Protein AF-A0A7V7ZHF8-F1 (afdb_monomer_lite)

Radius of gyration: 15.76 Å; chains: 1; bounding box: 33×45×31 Å

Sequence (73 aa):
MTELFTSAGLEQTLAQGRSPHALRHSFVTLAIRGGASVTQAQAAARHKDPRTTMRYAHDLQNLDDNAVDDVKF

Structure (mmCIF, N/CA/C/O backbone):
data_AF-A0A7V7ZHF8-F1
#
_entry.id   AF-A0A7V7ZHF8-F1
#
loop_
_atom_site.group_PDB
_atom_site.id
_atom_site.type_symbol
_atom_site.label_atom_id
_atom_site.label_alt_id
_atom_site.label_comp_id
_atom_site.label_asym_id
_atom_site.label_entity_id
_atom_site.label_seq_id
_atom_site.pdbx_PDB_ins_code
_atom_site.Cartn_x
_atom_site.Cartn_y
_atom_site.Cartn_z
_atom_site.occupancy
_atom_site.B_iso_or_equiv
_atom_site.auth_seq_id
_atom_site.auth_comp_id
_atom_site.auth_asym_id
_atom_site.auth_atom_id
_atom_site.pdbx_PDB_model_num
ATOM 1 N N . MET A 1 1 ? 15.053 -16.692 -11.015 1.00 58.06 1 MET A N 1
ATOM 2 C CA . MET A 1 1 ? 13.929 -15.727 -11.067 1.00 58.06 1 MET A CA 1
ATOM 3 C C . MET A 1 1 ? 13.381 -15.604 -12.478 1.00 58.06 1 MET A C 1
ATOM 5 O O . MET A 1 1 ? 12.184 -15.756 -12.632 1.00 58.06 1 MET A O 1
ATOM 9 N N . THR A 1 2 ? 14.230 -15.426 -13.491 1.00 60.00 2 THR A N 1
ATOM 10 C CA . THR A 1 2 ? 13.856 -15.420 -14.917 1.00 60.00 2 THR A CA 1
ATOM 11 C C . THR A 1 2 ? 12.985 -16.621 -15.324 1.00 60.00 2 THR A C 1
ATOM 13 O O . THR A 1 2 ? 11.921 -16.433 -15.895 1.00 60.00 2 THR A O 1
ATOM 16 N N . GLU A 1 3 ? 13.349 -17.836 -14.898 1.00 68.25 3 GLU A N 1
ATOM 17 C CA . GLU A 1 3 ? 12.584 -19.067 -15.181 1.00 68.25 3 GLU A CA 1
ATOM 18 C C . GLU A 1 3 ? 11.161 -19.087 -14.586 1.00 68.25 3 GLU A C 1
ATOM 20 O O . GLU A 1 3 ? 10.250 -19.686 -15.158 1.00 68.25 3 GLU A O 1
ATOM 25 N N . LEU A 1 4 ? 10.939 -18.399 -13.458 1.00 71.44 4 LEU A N 1
ATOM 26 C CA . LEU A 1 4 ? 9.618 -18.294 -12.822 1.00 71.44 4 LEU A CA 1
ATOM 27 C C . LEU A 1 4 ? 8.670 -17.414 -13.653 1.00 71.44 4 LEU A C 1
ATOM 29 O O . LEU A 1 4 ? 7.480 -17.686 -13.742 1.00 71.44 4 LEU A O 1
ATOM 33 N N . PHE A 1 5 ? 9.194 -16.354 -14.270 1.00 69.50 5 PHE A N 1
ATOM 34 C CA . PHE A 1 5 ? 8.400 -15.480 -15.133 1.00 69.50 5 PHE A CA 1
ATOM 35 C C . PHE A 1 5 ? 8.086 -16.149 -16.475 1.00 69.50 5 PHE A C 1
ATOM 37 O O . PHE A 1 5 ? 6.958 -16.030 -16.939 1.00 69.50 5 PHE A O 1
ATOM 44 N N . THR A 1 6 ? 9.030 -16.894 -17.057 1.00 70.81 6 THR A N 1
ATOM 45 C CA . THR A 1 6 ? 8.809 -17.670 -18.291 1.00 70.81 6 THR A CA 1
ATOM 46 C C . THR A 1 6 ? 7.756 -18.763 -18.086 1.00 70.81 6 THR A C 1
ATOM 48 O O . THR A 1 6 ? 6.766 -18.826 -18.805 1.00 70.81 6 THR A O 1
ATOM 51 N N . SER A 1 7 ? 7.866 -19.560 -17.018 1.00 77.94 7 SER A N 1
ATOM 52 C CA . SER A 1 7 ? 6.853 -20.587 -16.701 1.00 77.94 7 SER A CA 1
ATOM 53 C C . SER A 1 7 ? 5.455 -20.024 -16.399 1.00 77.94 7 SER A C 1
ATOM 55 O O . SER A 1 7 ? 4.463 -20.717 -16.613 1.00 77.94 7 SER A O 1
ATOM 57 N N . ALA A 1 8 ? 5.356 -18.768 -15.955 1.00 76.94 8 ALA A N 1
ATOM 58 C CA . ALA A 1 8 ? 4.091 -18.066 -15.737 1.00 76.94 8 ALA A CA 1
ATOM 59 C C . ALA A 1 8 ? 3.560 -17.321 -16.984 1.00 76.94 8 ALA A C 1
ATOM 61 O O . ALA A 1 8 ? 2.556 -16.617 -16.882 1.00 76.94 8 ALA A O 1
ATOM 62 N N . GLY A 1 9 ? 4.229 -17.419 -18.142 1.00 78.38 9 GLY A N 1
ATOM 63 C CA . GLY A 1 9 ? 3.864 -16.690 -19.365 1.00 78.38 9 GLY A CA 1
ATOM 64 C C . GLY A 1 9 ? 4.094 -15.173 -19.287 1.00 78.38 9 GLY A C 1
ATOM 65 O O . GLY A 1 9 ? 3.553 -14.411 -20.086 1.00 78.38 9 GLY A O 1
ATOM 66 N N . LEU A 1 10 ? 4.898 -14.707 -18.327 1.00 74.69 10 LEU A N 1
ATOM 67 C CA . LEU A 1 10 ? 5.199 -13.294 -18.071 1.00 74.69 10 LEU A CA 1
ATOM 68 C C . LEU A 1 10 ? 6.502 -12.834 -18.749 1.00 74.69 10 LEU A C 1
ATOM 70 O O . LEU A 1 10 ? 7.156 -11.905 -18.273 1.00 74.69 10 LEU A O 1
ATOM 74 N N . GLU A 1 11 ? 6.861 -13.440 -19.882 1.00 74.31 11 GLU A N 1
ATOM 75 C CA . GLU A 1 11 ? 8.063 -13.138 -20.680 1.00 74.31 11 GLU A CA 1
ATOM 76 C C . GLU A 1 11 ? 8.213 -11.621 -20.936 1.00 74.31 11 GLU A C 1
ATOM 78 O O . GLU A 1 11 ? 9.278 -11.029 -20.750 1.00 74.31 11 GLU A O 1
ATOM 83 N N . GLN A 1 12 ? 7.103 -10.956 -21.292 1.00 70.88 12 GLN A N 1
ATOM 84 C CA . GLN A 1 12 ? 7.071 -9.514 -21.564 1.00 70.88 12 GLN A CA 1
ATOM 85 C C . GLN A 1 12 ? 7.349 -8.653 -20.327 1.00 70.88 12 GLN A C 1
ATOM 87 O 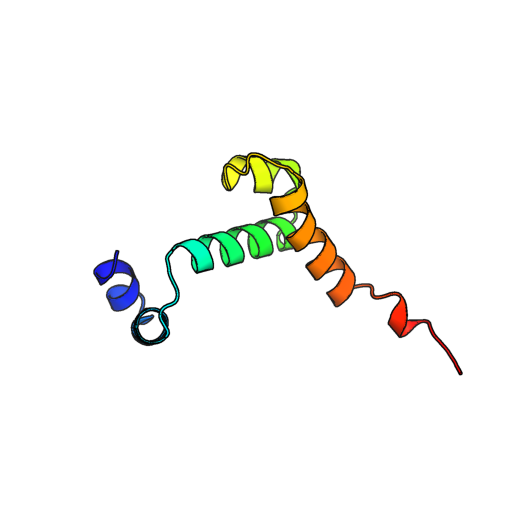O . GLN A 1 12 ? 7.841 -7.536 -20.455 1.00 70.88 12 GLN A O 1
ATOM 92 N N . THR A 1 13 ? 7.057 -9.150 -19.123 1.00 68.62 13 THR A N 1
ATOM 93 C CA . THR A 1 13 ? 7.307 -8.418 -17.871 1.00 68.62 13 THR A CA 1
ATOM 94 C C . THR A 1 13 ? 8.807 -8.233 -17.659 1.00 68.62 13 THR A C 1
ATOM 96 O O . THR A 1 13 ? 9.253 -7.137 -17.319 1.00 68.62 13 THR A O 1
ATOM 99 N N . LEU A 1 14 ? 9.591 -9.273 -17.955 1.00 67.00 14 LEU A N 1
ATOM 100 C CA . LEU A 1 14 ? 11.050 -9.213 -17.947 1.00 67.00 14 LEU A CA 1
ATOM 101 C C . LEU A 1 14 ? 11.598 -8.363 -19.097 1.00 67.00 14 LEU A C 1
ATOM 103 O O . LEU A 1 14 ? 12.499 -7.557 -18.874 1.00 67.00 14 LEU A O 1
ATOM 107 N N . ALA A 1 15 ? 11.029 -8.493 -20.302 1.00 67.44 15 ALA A N 1
ATOM 108 C CA . ALA A 1 15 ? 11.422 -7.693 -21.465 1.00 67.44 15 ALA A CA 1
ATOM 109 C C . ALA A 1 15 ? 11.197 -6.182 -21.255 1.00 67.44 15 ALA A C 1
ATOM 111 O O . ALA A 1 15 ? 11.936 -5.366 -21.798 1.00 67.44 15 ALA A O 1
ATOM 112 N N . GLN A 1 16 ? 10.218 -5.802 -20.426 1.00 71.62 16 GLN A N 1
ATOM 113 C CA . GLN A 1 16 ? 9.958 -4.414 -20.020 1.00 71.62 16 GLN A CA 1
ATOM 114 C C . GLN A 1 16 ? 10.774 -3.963 -18.795 1.00 71.62 16 GLN A C 1
ATOM 116 O O . GLN A 1 16 ? 10.499 -2.909 -18.225 1.00 71.62 16 GLN A O 1
ATOM 121 N N . GLY A 1 17 ? 11.758 -4.753 -18.353 1.00 65.94 17 GLY A N 1
ATOM 122 C CA . GLY A 1 17 ? 12.626 -4.407 -17.227 1.00 65.94 17 GLY A CA 1
ATOM 123 C C . GLY A 1 17 ? 11.913 -4.362 -15.872 1.00 65.94 17 GLY A C 1
ATOM 124 O O . GLY A 1 17 ? 12.453 -3.802 -14.915 1.00 65.94 17 GLY A O 1
ATOM 125 N N . ARG A 1 18 ? 10.705 -4.936 -15.746 1.00 71.69 18 ARG A N 1
ATOM 126 C CA . ARG A 1 18 ? 10.008 -4.987 -14.455 1.00 71.69 18 ARG A CA 1
ATOM 127 C C . ARG A 1 18 ? 10.707 -5.998 -13.552 1.00 71.69 18 ARG A C 1
ATOM 129 O O . ARG A 1 18 ? 10.774 -7.190 -13.839 1.00 71.69 18 ARG A O 1
ATOM 136 N N . SER A 1 19 ? 11.240 -5.497 -12.446 1.00 76.56 19 SER A N 1
ATOM 137 C CA . SER A 1 19 ? 11.990 -6.290 -11.477 1.00 76.56 19 SER A CA 1
ATOM 138 C C . SER A 1 19 ? 11.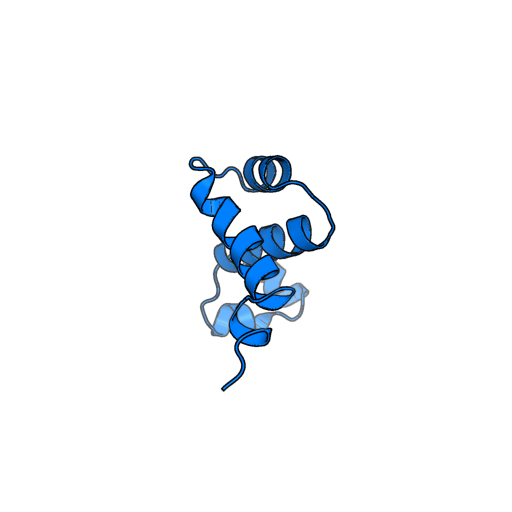050 -7.006 -10.491 1.00 76.56 19 SER A C 1
ATOM 140 O O . SER A 1 19 ? 9.887 -6.620 -10.356 1.00 76.56 19 SER A O 1
ATOM 142 N N . PRO A 1 20 ? 11.526 -7.997 -9.714 1.00 79.12 20 PRO A N 1
ATOM 143 C CA . PRO A 1 20 ? 10.798 -8.541 -8.553 1.00 79.12 20 PRO A CA 1
ATOM 144 C C . PRO A 1 20 ? 10.258 -7.482 -7.583 1.00 79.12 20 PRO A C 1
ATOM 146 O O . PRO A 1 20 ? 9.315 -7.748 -6.840 1.00 79.12 20 PRO A O 1
ATOM 149 N N . HIS A 1 21 ? 10.828 -6.275 -7.588 1.00 85.56 21 HIS A N 1
ATOM 150 C CA . HIS A 1 21 ? 10.290 -5.154 -6.829 1.00 85.56 21 HIS A CA 1
ATOM 151 C C . HIS A 1 21 ? 8.868 -4.787 -7.285 1.00 85.56 21 HIS A C 1
ATOM 153 O O . HIS A 1 21 ? 8.013 -4.538 -6.442 1.00 85.56 21 HIS A O 1
ATOM 159 N N . ALA A 1 22 ? 8.573 -4.855 -8.589 1.00 84.81 22 ALA A N 1
ATOM 160 C CA . ALA A 1 22 ? 7.235 -4.623 -9.136 1.00 84.81 22 ALA A CA 1
ATOM 161 C C . ALA A 1 22 ? 6.201 -5.613 -8.576 1.00 84.81 22 ALA A C 1
ATOM 163 O O . ALA A 1 22 ? 5.104 -5.209 -8.205 1.00 84.81 22 ALA A O 1
ATOM 164 N N . LEU A 1 23 ? 6.572 -6.888 -8.413 1.00 86.69 23 LEU A N 1
ATOM 165 C CA . LEU A 1 23 ? 5.693 -7.874 -7.777 1.00 86.69 23 LEU A CA 1
ATOM 166 C C . LEU A 1 23 ? 5.436 -7.549 -6.301 1.00 86.69 23 LEU A C 1
ATOM 168 O O . LEU A 1 23 ? 4.328 -7.761 -5.817 1.00 86.69 23 LEU A O 1
ATOM 172 N N . ARG A 1 24 ? 6.431 -6.998 -5.588 1.00 92.00 24 ARG A N 1
ATOM 173 C CA . ARG A 1 24 ? 6.243 -6.524 -4.207 1.00 92.00 24 ARG A CA 1
ATOM 174 C C . ARG A 1 24 ? 5.213 -5.397 -4.151 1.00 92.00 24 ARG A C 1
ATOM 176 O O . ARG A 1 24 ? 4.374 -5.416 -3.258 1.00 92.00 24 ARG A O 1
ATOM 183 N N . HIS A 1 25 ? 5.250 -4.462 -5.102 1.00 94.12 25 HIS A N 1
ATOM 184 C CA . HIS A 1 25 ? 4.234 -3.414 -5.211 1.00 94.12 25 HIS A CA 1
ATOM 185 C C . HIS A 1 25 ? 2.838 -4.017 -5.406 1.00 94.12 25 HIS A C 1
ATOM 187 O O . HIS A 1 25 ? 1.944 -3.745 -4.608 1.00 94.12 25 HIS A O 1
ATOM 193 N N . SER A 1 26 ? 2.671 -4.895 -6.402 1.00 94.38 26 SER A N 1
ATOM 194 C CA . SER A 1 26 ? 1.385 -5.553 -6.673 1.00 94.38 26 SER A CA 1
ATOM 195 C C . SER A 1 26 ? 0.866 -6.337 -5.468 1.00 94.38 26 SER A C 1
ATOM 197 O O . SER A 1 26 ? -0.312 -6.238 -5.139 1.00 94.38 26 SER A O 1
ATOM 199 N N . PHE A 1 27 ? 1.742 -7.069 -4.773 1.00 96.44 27 PHE A N 1
ATOM 200 C CA . PHE A 1 27 ? 1.395 -7.782 -3.546 1.00 96.44 27 PHE A CA 1
ATOM 201 C C . PHE A 1 27 ? 0.822 -6.842 -2.477 1.00 96.44 27 PHE A C 1
ATOM 203 O O . PHE A 1 27 ? -0.236 -7.133 -1.926 1.00 96.44 27 PHE A O 1
ATOM 210 N N . VAL A 1 28 ? 1.486 -5.714 -2.195 1.00 97.81 28 VAL A N 1
ATOM 211 C CA . VAL A 1 28 ? 1.031 -4.775 -1.157 1.00 97.81 28 VAL A CA 1
ATOM 212 C C . VAL A 1 28 ? -0.320 -4.164 -1.523 1.00 97.81 28 VAL A C 1
ATOM 214 O O . VAL A 1 28 ? -1.218 -4.150 -0.681 1.00 97.81 28 VAL A O 1
ATOM 217 N N . THR A 1 29 ? -0.494 -3.722 -2.773 1.00 97.62 29 THR A N 1
ATOM 218 C CA . THR A 1 29 ? -1.773 -3.184 -3.260 1.00 97.62 29 THR A CA 1
ATOM 219 C C . THR A 1 29 ? -2.901 -4.203 -3.111 1.00 97.62 29 THR A C 1
ATOM 221 O O . THR A 1 29 ? -3.954 -3.882 -2.564 1.00 97.62 29 THR A O 1
ATOM 224 N N . LEU A 1 30 ? -2.688 -5.440 -3.572 1.00 97.88 30 LEU A N 1
ATOM 225 C CA . LEU A 1 30 ? -3.716 -6.481 -3.541 1.00 97.88 30 LEU A CA 1
ATOM 226 C C . LEU A 1 30 ? -4.038 -6.941 -2.117 1.00 97.88 30 LEU A C 1
ATOM 228 O O . LEU A 1 30 ? -5.198 -7.210 -1.827 1.00 97.88 30 LEU A O 1
ATOM 232 N N . ALA A 1 31 ? -3.050 -6.995 -1.220 1.00 98.12 31 ALA A N 1
ATOM 233 C CA . ALA A 1 31 ? -3.279 -7.344 0.179 1.00 98.12 31 ALA A CA 1
ATOM 234 C C . ALA A 1 31 ? -4.194 -6.323 0.871 1.00 98.12 31 ALA A C 1
ATOM 236 O O . ALA A 1 31 ? -5.166 -6.714 1.514 1.00 98.12 31 ALA A O 1
ATOM 237 N N . ILE A 1 32 ? -3.912 -5.025 0.706 1.00 98.06 32 ILE A N 1
ATOM 238 C CA . ILE A 1 32 ? -4.730 -3.953 1.294 1.00 98.06 32 ILE A CA 1
ATOM 239 C C . ILE A 1 32 ? -6.131 -3.956 0.679 1.00 98.06 32 ILE A C 1
ATOM 241 O O . ILE A 1 32 ? -7.117 -3.954 1.410 1.00 98.06 32 ILE A O 1
ATOM 245 N N . ARG A 1 33 ? -6.234 -4.050 -0.654 1.00 97.56 33 ARG A N 1
ATOM 246 C CA . ARG A 1 33 ? -7.529 -4.146 -1.349 1.00 97.56 33 ARG A CA 1
ATOM 247 C C . ARG A 1 33 ? -8.337 -5.377 -0.923 1.00 97.56 33 ARG A C 1
ATOM 249 O O . ARG A 1 33 ? -9.559 -5.326 -0.888 1.00 97.56 33 ARG A O 1
ATOM 256 N N . GLY A 1 34 ? -7.659 -6.470 -0.582 1.00 97.44 34 GLY A N 1
ATOM 257 C CA . GLY A 1 34 ? -8.258 -7.687 -0.032 1.00 97.44 34 GLY A CA 1
ATOM 258 C C . GLY A 1 34 ? -8.657 -7.594 1.446 1.00 97.44 34 GLY A C 1
ATOM 259 O O . GLY A 1 34 ? -9.101 -8.593 2.003 1.00 97.44 34 GLY A O 1
ATOM 260 N N . GLY A 1 35 ? -8.493 -6.433 2.089 1.00 97.19 35 GLY A N 1
ATOM 261 C CA . GLY A 1 35 ? -8.914 -6.179 3.468 1.00 97.19 35 GLY A CA 1
ATOM 262 C C . GLY A 1 35 ? -7.820 -6.337 4.527 1.00 97.19 35 GLY A C 1
ATOM 263 O O . GLY A 1 35 ? -8.112 -6.224 5.717 1.00 97.19 35 GLY A O 1
ATOM 264 N N . ALA A 1 36 ? -6.560 -6.582 4.148 1.00 98.06 36 ALA A N 1
ATOM 265 C CA . ALA A 1 36 ? -5.466 -6.556 5.116 1.00 98.06 36 ALA A CA 1
ATOM 266 C C . ALA A 1 36 ? -5.233 -5.127 5.633 1.00 98.06 36 ALA A C 1
ATOM 268 O O . ALA A 1 36 ? -5.243 -4.160 4.872 1.00 98.06 36 ALA A O 1
ATOM 269 N N . SER A 1 37 ? -4.940 -4.988 6.926 1.00 97.62 37 SER A N 1
ATOM 270 C CA . SER A 1 37 ? -4.553 -3.692 7.489 1.00 97.62 37 SER A CA 1
ATOM 271 C C . SER A 1 37 ? -3.189 -3.231 6.961 1.00 97.62 37 SER A C 1
ATOM 273 O O . SER A 1 37 ? -2.325 -4.043 6.607 1.00 97.62 37 SER A O 1
ATOM 275 N N . VAL A 1 38 ? -2.942 -1.917 6.990 1.00 97.12 38 VAL A N 1
ATOM 276 C CA . VAL A 1 38 ? -1.645 -1.349 6.578 1.00 97.12 38 VAL A CA 1
ATOM 277 C C . VAL A 1 38 ? -0.490 -1.940 7.390 1.00 97.12 38 VAL A C 1
ATOM 279 O O . VAL A 1 38 ? 0.563 -2.237 6.830 1.00 97.12 38 VAL A O 1
ATOM 282 N N . THR A 1 39 ? -0.684 -2.189 8.687 1.00 98.00 39 THR A N 1
ATOM 283 C CA . THR A 1 39 ? 0.331 -2.815 9.545 1.00 98.00 39 THR A CA 1
ATOM 284 C C . THR A 1 39 ? 0.639 -4.254 9.120 1.00 98.00 39 THR A C 1
ATOM 286 O O . THR A 1 39 ? 1.811 -4.632 9.061 1.00 98.00 39 THR A O 1
ATOM 289 N N . GLN A 1 40 ? -0.377 -5.050 8.763 1.00 98.31 40 GLN A N 1
ATOM 290 C CA . GLN A 1 40 ? -0.179 -6.412 8.247 1.00 98.31 40 GLN A CA 1
ATOM 291 C C . GLN A 1 40 ? 0.580 -6.398 6.914 1.00 98.31 40 GLN A C 1
ATOM 293 O O . GLN A 1 40 ? 1.565 -7.123 6.755 1.00 98.31 40 GLN A O 1
ATOM 298 N N . ALA A 1 41 ? 0.176 -5.532 5.981 1.00 97.94 41 ALA A N 1
ATOM 299 C CA . ALA A 1 41 ? 0.845 -5.388 4.690 1.00 97.94 41 ALA A CA 1
ATOM 300 C C . ALA A 1 41 ? 2.296 -4.892 4.845 1.00 97.94 41 ALA A C 1
ATOM 302 O O . ALA A 1 41 ? 3.204 -5.404 4.188 1.00 97.94 41 ALA A O 1
ATOM 303 N N . GLN A 1 42 ? 2.544 -3.952 5.763 1.00 98.19 42 GLN A N 1
ATOM 304 C CA . GLN A 1 42 ? 3.879 -3.442 6.078 1.00 98.19 42 GLN A CA 1
ATOM 305 C C . GLN A 1 42 ? 4.795 -4.545 6.614 1.00 98.19 42 GLN A C 1
ATOM 307 O O . GLN A 1 42 ? 5.936 -4.662 6.158 1.00 98.19 42 GLN A O 1
ATOM 312 N N . ALA A 1 43 ? 4.305 -5.348 7.562 1.00 98.12 43 ALA A N 1
ATOM 313 C CA . ALA A 1 43 ? 5.059 -6.453 8.143 1.00 98.12 43 ALA A CA 1
ATOM 314 C C . ALA A 1 43 ? 5.401 -7.508 7.081 1.00 98.12 43 ALA A C 1
ATOM 316 O O . ALA A 1 43 ? 6.564 -7.893 6.945 1.00 98.12 43 ALA A O 1
ATOM 317 N N . ALA A 1 44 ? 4.422 -7.906 6.261 1.00 96.88 44 ALA A N 1
ATOM 318 C CA . ALA A 1 44 ? 4.628 -8.867 5.179 1.00 96.88 44 ALA A CA 1
ATOM 319 C C . ALA A 1 44 ? 5.626 -8.354 4.124 1.00 96.88 44 ALA A C 1
ATOM 321 O O . ALA A 1 44 ? 6.511 -9.086 3.676 1.00 96.88 44 ALA A O 1
ATOM 322 N N . ALA A 1 45 ? 5.550 -7.065 3.782 1.00 96.00 45 ALA A N 1
ATOM 323 C CA . ALA A 1 45 ? 6.472 -6.417 2.856 1.00 96.00 45 ALA A CA 1
ATOM 324 C C . ALA A 1 45 ? 7.816 -6.024 3.491 1.00 96.00 45 ALA A C 1
ATOM 326 O O . ALA A 1 45 ? 8.715 -5.579 2.772 1.00 96.00 45 ALA A O 1
ATOM 327 N N . ARG A 1 46 ? 8.000 -6.219 4.804 1.00 96.69 46 ARG A N 1
ATOM 328 C CA . ARG A 1 46 ? 9.213 -5.862 5.563 1.00 96.69 46 ARG A CA 1
ATOM 329 C C . ARG A 1 46 ? 9.645 -4.407 5.355 1.00 96.69 46 ARG A C 1
ATOM 331 O O . ARG A 1 46 ? 10.833 -4.112 5.232 1.00 96.69 46 ARG A O 1
ATOM 338 N N . HIS A 1 47 ? 8.682 -3.494 5.265 1.00 96.94 47 HIS A N 1
ATOM 339 C CA . HIS A 1 47 ? 8.983 -2.074 5.125 1.00 96.94 47 HIS A CA 1
ATOM 340 C C . HIS A 1 47 ? 9.404 -1.481 6.469 1.00 96.94 47 HIS A C 1
ATOM 342 O O . HIS A 1 47 ? 8.711 -1.625 7.477 1.00 96.94 47 HIS A O 1
ATOM 348 N N . LYS A 1 48 ? 10.542 -0.781 6.461 1.00 97.38 48 LYS A N 1
ATOM 349 C CA . LYS A 1 48 ? 11.085 -0.111 7.6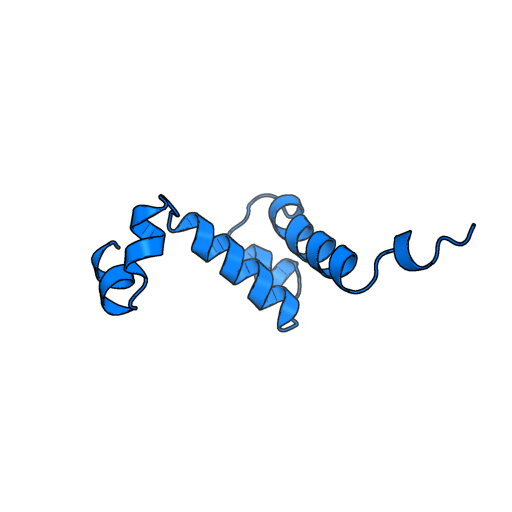46 1.00 97.38 48 LYS A CA 1
ATOM 350 C C . LYS A 1 48 ? 10.241 1.093 8.068 1.00 97.38 48 LYS A C 1
ATOM 352 O O . LYS A 1 48 ? 9.987 1.259 9.254 1.00 97.38 48 LYS A O 1
ATOM 357 N N . ASP A 1 49 ? 9.835 1.926 7.111 1.00 96.75 49 ASP A N 1
ATOM 358 C CA . ASP A 1 49 ? 9.000 3.104 7.368 1.00 96.75 49 ASP A CA 1
ATOM 359 C C . ASP A 1 49 ? 7.538 2.789 6.991 1.00 96.75 49 ASP A C 1
ATOM 361 O O . ASP A 1 49 ? 7.296 2.361 5.855 1.00 96.75 49 ASP A O 1
ATOM 365 N N . PRO A 1 50 ? 6.560 2.995 7.896 1.00 94.06 50 PRO A N 1
ATOM 366 C CA . PRO A 1 50 ? 5.139 2.825 7.588 1.00 94.06 50 PRO A CA 1
ATOM 367 C C . PRO A 1 50 ? 4.672 3.674 6.402 1.00 94.06 50 PRO A C 1
ATOM 369 O O . PRO A 1 50 ? 3.803 3.236 5.650 1.00 94.06 50 PRO A O 1
ATOM 372 N N . ARG A 1 51 ? 5.280 4.844 6.161 1.00 96.94 51 ARG A N 1
ATOM 373 C CA . ARG A 1 51 ? 4.942 5.724 5.029 1.00 96.94 51 ARG A CA 1
ATOM 374 C C . ARG A 1 51 ? 5.129 5.043 3.675 1.00 96.94 51 ARG A C 1
ATOM 376 O O . ARG A 1 51 ? 4.377 5.327 2.747 1.00 96.94 51 ARG A O 1
ATOM 383 N N . THR A 1 52 ? 6.068 4.100 3.571 1.00 97.19 52 THR A N 1
ATOM 384 C CA . THR A 1 52 ? 6.261 3.296 2.355 1.00 97.19 52 THR A CA 1
ATOM 385 C C . THR A 1 52 ? 5.036 2.432 2.051 1.00 97.19 52 THR A C 1
ATOM 387 O O . THR A 1 52 ? 4.723 2.224 0.884 1.00 97.19 52 THR A O 1
ATOM 390 N N . THR A 1 53 ? 4.327 1.949 3.075 1.00 98.12 53 THR A N 1
ATOM 391 C CA . THR A 1 53 ? 3.102 1.149 2.916 1.00 98.12 53 THR A CA 1
ATOM 392 C C . THR A 1 53 ? 1.846 2.019 2.850 1.00 98.12 53 THR A C 1
ATOM 394 O O . THR A 1 53 ? 0.932 1.702 2.096 1.00 98.12 53 THR A O 1
ATOM 397 N N . MET A 1 54 ? 1.801 3.134 3.588 1.00 98.00 54 MET A N 1
ATOM 398 C CA . MET A 1 54 ? 0.640 4.037 3.597 1.00 98.00 54 MET A CA 1
ATOM 399 C C . MET A 1 54 ? 0.293 4.550 2.198 1.00 98.00 54 MET A C 1
ATOM 401 O O . MET A 1 54 ? -0.886 4.651 1.882 1.00 98.00 54 MET A O 1
ATOM 405 N N . ARG A 1 55 ? 1.291 4.795 1.334 1.00 97.69 55 ARG A N 1
ATOM 406 C CA . ARG A 1 55 ? 1.056 5.240 -0.050 1.00 97.69 55 ARG A CA 1
ATOM 407 C C . ARG A 1 55 ? 0.041 4.362 -0.788 1.00 97.69 55 ARG A C 1
ATOM 409 O O . ARG A 1 55 ? -0.868 4.894 -1.397 1.00 97.69 55 ARG A O 1
ATOM 416 N N . TYR A 1 56 ? 0.133 3.039 -0.668 1.00 97.69 56 TYR A N 1
ATOM 417 C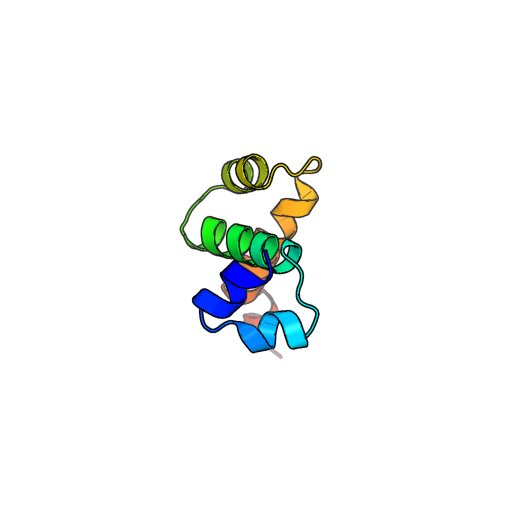 CA . TYR A 1 56 ? -0.789 2.138 -1.368 1.00 97.69 56 TYR A CA 1
ATOM 418 C C . TYR A 1 56 ? -2.229 2.247 -0.861 1.00 97.69 56 TYR A C 1
ATOM 420 O O . TYR A 1 56 ? -3.158 2.129 -1.650 1.00 97.69 56 TYR A O 1
ATOM 428 N N . ALA A 1 57 ? -2.422 2.467 0.444 1.00 96.69 57 ALA A N 1
ATOM 429 C CA . ALA A 1 57 ? -3.752 2.690 1.005 1.00 96.69 57 ALA A CA 1
ATOM 430 C C . ALA A 1 57 ? -4.327 4.037 0.546 1.00 96.69 57 ALA A C 1
ATOM 432 O O . ALA A 1 57 ? -5.494 4.105 0.182 1.00 96.69 57 ALA A O 1
ATOM 433 N N . HIS A 1 58 ? -3.493 5.081 0.506 1.00 96.62 58 HIS A N 1
ATOM 434 C CA . HIS A 1 58 ? -3.888 6.401 0.014 1.00 96.62 58 HIS A CA 1
ATOM 435 C C . HIS A 1 58 ? -4.249 6.359 -1.474 1.00 96.62 58 HIS A C 1
ATOM 437 O O . HIS A 1 58 ? -5.258 6.929 -1.862 1.00 96.62 58 HIS A O 1
ATOM 443 N N . ASP A 1 59 ? -3.458 5.665 -2.296 1.00 96.94 59 ASP A N 1
ATOM 444 C CA . ASP A 1 59 ? -3.712 5.538 -3.733 1.00 96.94 59 ASP A CA 1
ATOM 445 C C . ASP A 1 59 ? -5.025 4.783 -4.003 1.00 96.94 59 ASP A C 1
ATOM 447 O O . ASP A 1 59 ? -5.775 5.166 -4.897 1.00 96.94 59 ASP A O 1
ATOM 451 N N . LEU A 1 60 ? -5.326 3.739 -3.216 1.00 96.19 60 LEU A N 1
ATOM 452 C CA . LEU A 1 60 ? -6.607 3.025 -3.283 1.00 96.19 60 LEU A CA 1
ATOM 453 C C . LEU A 1 60 ? -7.775 3.919 -2.850 1.00 96.19 60 LEU A C 1
ATOM 455 O O . LEU A 1 60 ? -8.764 4.001 -3.566 1.00 96.19 60 LEU A O 1
ATOM 459 N N . GLN A 1 61 ? -7.644 4.640 -1.733 1.00 95.62 61 GLN A N 1
ATOM 460 C CA . GLN A 1 61 ? -8.671 5.584 -1.286 1.00 95.62 61 GLN A CA 1
ATOM 461 C C . GLN A 1 61 ? -8.921 6.674 -2.335 1.00 95.62 61 GLN A C 1
ATOM 463 O O . GLN A 1 61 ? -10.059 6.959 -2.665 1.00 95.62 61 GLN A O 1
ATOM 468 N N . ASN A 1 62 ? -7.861 7.242 -2.909 1.00 95.44 62 ASN A N 1
ATOM 469 C CA . ASN A 1 62 ? -7.957 8.257 -3.953 1.00 95.44 62 ASN A CA 1
ATOM 470 C C . ASN A 1 62 ? -8.575 7.718 -5.257 1.00 95.44 62 ASN A C 1
ATOM 472 O O . ASN A 1 62 ? -8.995 8.512 -6.092 1.00 95.44 62 ASN A O 1
ATOM 476 N N . LEU A 1 63 ? -8.582 6.401 -5.471 1.00 94.56 63 LEU A N 1
ATOM 477 C CA . LEU A 1 63 ? -9.242 5.775 -6.615 1.00 94.56 63 LEU A CA 1
ATOM 478 C C . LEU A 1 63 ? -10.730 5.506 -6.349 1.00 94.56 63 LEU A C 1
ATOM 480 O O . LEU A 1 63 ? -11.528 5.632 -7.272 1.00 94.56 63 LEU A O 1
ATOM 484 N N . ASP A 1 64 ? -11.077 5.115 -5.123 1.00 94.88 64 ASP A N 1
ATOM 485 C CA . ASP A 1 64 ? -12.426 4.661 -4.769 1.00 94.88 64 ASP A CA 1
ATOM 486 C C . ASP A 1 64 ? -13.318 5.780 -4.184 1.00 94.88 64 ASP A C 1
ATOM 488 O O . ASP A 1 64 ? -14.538 5.705 -4.302 1.00 94.88 64 ASP A O 1
ATOM 492 N N . ASP A 1 65 ? -12.724 6.787 -3.539 1.00 94.69 65 ASP A N 1
ATOM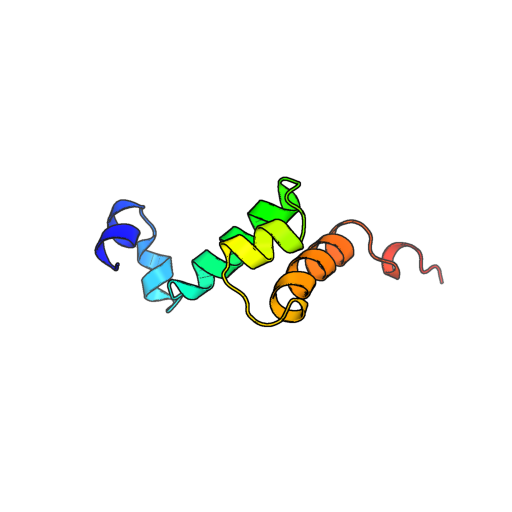 493 C CA . ASP A 1 65 ? -13.400 7.845 -2.772 1.00 94.69 65 ASP A CA 1
ATOM 494 C C . ASP A 1 65 ? -12.602 9.157 -2.871 1.00 94.69 65 ASP A C 1
ATOM 496 O O . ASP A 1 65 ? -11.923 9.598 -1.934 1.00 94.69 65 ASP A O 1
ATOM 500 N N . ASN A 1 66 ? -12.577 9.737 -4.074 1.00 95.12 66 ASN A N 1
ATOM 501 C CA . ASN A 1 66 ? -11.803 10.938 -4.334 1.00 95.12 66 ASN A CA 1
ATOM 502 C C . ASN A 1 66 ? -12.609 12.207 -4.045 1.00 95.12 66 ASN A C 1
ATOM 504 O O . ASN A 1 66 ? -13.656 12.439 -4.637 1.00 95.12 66 ASN A O 1
ATOM 508 N N . ALA A 1 67 ? -12.045 13.113 -3.245 1.00 91.62 67 ALA A N 1
ATOM 509 C CA . ALA A 1 67 ? -12.659 14.411 -2.971 1.00 91.62 67 ALA A CA 1
ATOM 510 C C . ALA A 1 67 ? -12.927 15.258 -4.233 1.00 91.62 67 ALA A C 1
ATOM 512 O O . ALA A 1 67 ? -13.783 16.142 -4.194 1.00 91.62 67 ALA A O 1
ATOM 513 N N . VAL A 1 68 ? -12.210 15.030 -5.347 1.00 93.06 68 VAL A N 1
ATOM 514 C CA . VAL A 1 68 ? -12.469 15.758 -6.606 1.00 93.06 68 VAL A CA 1
ATOM 515 C C . VAL A 1 68 ? -13.846 15.446 -7.187 1.00 93.06 68 VAL A C 1
ATOM 517 O O . VAL A 1 68 ? -14.394 16.294 -7.888 1.00 93.06 68 VAL A O 1
ATOM 520 N N . ASP A 1 69 ? -14.407 14.273 -6.884 1.00 93.38 69 ASP A N 1
ATOM 521 C CA . ASP A 1 69 ? -15.696 13.830 -7.421 1.00 93.38 69 ASP A CA 1
ATOM 522 C C . ASP A 1 69 ? -16.867 14.657 -6.854 1.00 93.38 69 ASP A C 1
ATOM 524 O O . ASP A 1 69 ? -17.923 14.766 -7.481 1.00 93.38 69 ASP A O 1
ATOM 528 N N . ASP A 1 70 ? -16.660 15.320 -5.711 1.00 94.38 70 ASP A N 1
ATOM 529 C CA . ASP A 1 70 ? -17.651 16.169 -5.043 1.00 94.38 70 ASP A CA 1
ATOM 530 C C . ASP A 1 70 ? -17.545 17.663 -5.399 1.00 94.38 70 ASP A C 1
ATOM 532 O O . ASP A 1 70 ? -18.405 18.464 -5.012 1.00 94.38 70 ASP A O 1
ATOM 536 N N . VAL A 1 71 ? -16.510 18.075 -6.138 1.00 95.06 71 VAL A N 1
ATOM 537 C CA . VAL A 1 71 ? -16.314 19.481 -6.520 1.00 95.06 71 VAL A CA 1
ATOM 538 C C . VAL A 1 71 ? -17.292 19.855 -7.639 1.00 95.06 71 VAL A C 1
ATOM 540 O O . VAL A 1 71 ? -17.208 19.347 -8.755 1.00 95.06 71 VAL A O 1
ATOM 543 N N . LYS A 1 72 ? -18.216 20.784 -7.358 1.00 89.50 72 LYS A N 1
ATOM 544 C CA . LYS A 1 72 ? -19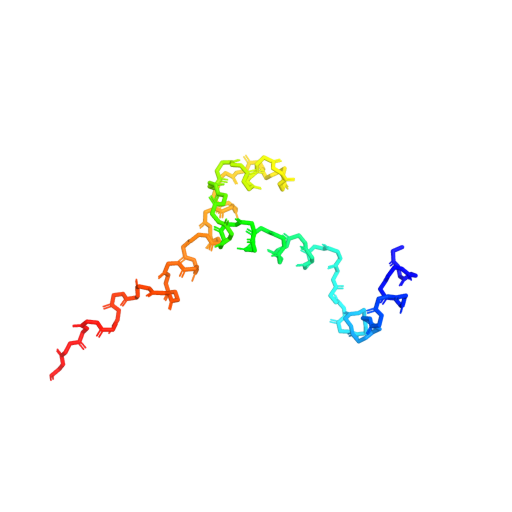.203 21.301 -8.325 1.00 89.50 72 LYS A CA 1
ATOM 545 C C . LYS A 1 72 ? -18.900 22.759 -8.672 1.00 89.50 72 LYS A C 1
ATOM 547 O O . LYS A 1 72 ? -18.643 23.555 -7.769 1.00 89.50 72 LYS A O 1
ATOM 552 N N . PHE A 1 73 ? -18.947 23.083 -9.963 1.00 82.12 73 PHE A N 1
ATOM 553 C CA . PHE A 1 73 ? -18.818 24.440 -10.506 1.00 82.12 73 PHE A CA 1
ATOM 554 C C . PHE A 1 73 ? -20.175 24.985 -10.948 1.00 82.12 73 PHE A C 1
ATOM 556 O O . PHE A 1 73 ? -21.003 24.171 -11.421 1.00 82.12 73 PHE A O 1
#

Foldseek 3Di:
DQVVCVVVVNNVCVVVVPDVVNVLVVQLLVCVVVPHDLVRSCVVSVPPDSVVSVVSVVVVCCVPPNPVVVDDD

pLDDT: mean 88.69, std 11.68, range [58.06, 98.31]

Secondary structure (DSSP, 8-state):
-HHHHHHTT-HHHHHTT--HHHHHHHHHHHHHHTT--HHHHHHHHT-SSHHHHHHHHHHHHHHHS-GGGG---